Protein AF-A0A7E4UTE4-F1 (afdb_monomer_lite)

F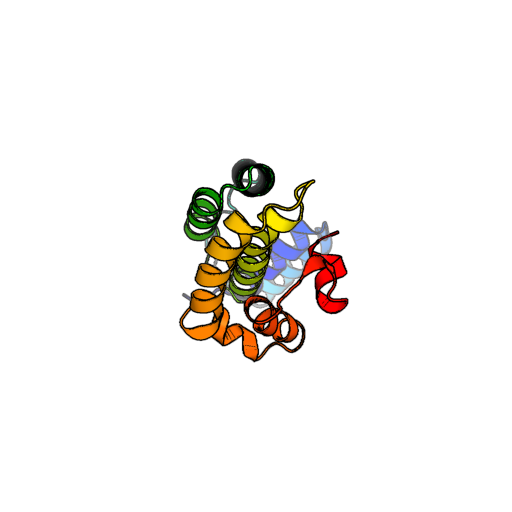oldseek 3Di:
DDQDPLVVVLVVCVVVPVPVVSVVSVVVCVVVVPPPPPPPPPDPPPVNVVVLVVQLVVCLVVLVLVSNVVSLPVPPDDDPVSLVVVLLSLLLSLCVQVLDVPRDVPSNLVSLVVNLCCCPVRSVVVCCPPPVCVVCNCVSVDPDLCPDPVCVVVND

Structure (mmCIF, N/CA/C/O backbone):
data_AF-A0A7E4UTE4-F1
#
_entry.id   AF-A0A7E4UTE4-F1
#
loop_
_atom_site.group_PDB
_atom_site.id
_atom_site.type_symbol
_atom_site.label_atom_id
_atom_site.label_alt_id
_atom_site.label_comp_id
_atom_site.label_asym_id
_atom_site.label_entity_id
_atom_site.label_seq_id
_atom_site.pdbx_PDB_ins_code
_atom_site.Cartn_x
_atom_site.Cartn_y
_atom_site.Cartn_z
_atom_site.occupancy
_atom_site.B_iso_or_equiv
_atom_site.auth_seq_id
_atom_site.auth_comp_id
_atom_site.auth_asym_id
_atom_site.auth_atom_id
_atom_site.pdbx_PDB_model_num
ATOM 1 N N . MET A 1 1 ? -7.300 14.065 24.977 1.00 36.97 1 MET A N 1
ATOM 2 C CA . MET A 1 1 ? -8.636 13.860 25.583 1.00 36.97 1 MET A CA 1
ATOM 3 C C . MET A 1 1 ? -8.839 12.364 25.760 1.00 36.97 1 MET A C 1
ATOM 5 O O . MET A 1 1 ? -8.720 11.643 24.781 1.00 36.97 1 MET A O 1
ATOM 9 N N . SER A 1 2 ? -9.025 11.900 26.998 1.00 38.03 2 SER A N 1
ATOM 10 C CA . SER A 1 2 ? -9.158 10.474 27.333 1.00 38.03 2 SER A CA 1
ATOM 11 C C . SER A 1 2 ? -10.589 10.007 27.055 1.00 38.03 2 SER A C 1
ATOM 13 O O . SER A 1 2 ? -11.537 10.569 27.602 1.00 38.03 2 SER A O 1
ATOM 15 N N . VAL A 1 3 ? -10.745 9.030 26.162 1.00 45.75 3 VAL A N 1
ATOM 16 C CA . VAL A 1 3 ? -12.033 8.398 25.851 1.00 45.75 3 VAL A CA 1
ATOM 17 C C . VAL A 1 3 ? -12.375 7.454 27.002 1.00 45.75 3 VAL A C 1
ATOM 19 O O . VAL A 1 3 ? -11.573 6.588 27.342 1.00 45.75 3 VAL A O 1
ATOM 22 N N . SER A 1 4 ? -13.551 7.612 27.614 1.00 51.94 4 SER A N 1
ATOM 23 C CA . SER A 1 4 ? -13.980 6.695 28.673 1.00 51.94 4 SER A CA 1
ATOM 24 C C . SER A 1 4 ? -14.301 5.319 28.062 1.00 51.94 4 SER A C 1
ATOM 26 O O . SER A 1 4 ? -15.077 5.260 27.102 1.00 51.94 4 SER A O 1
ATOM 28 N N . PRO A 1 5 ? -13.736 4.210 28.576 1.00 57.41 5 PRO A N 1
ATOM 29 C CA . PRO A 1 5 ? -13.846 2.876 27.972 1.00 57.41 5 PRO A CA 1
ATOM 30 C C . PRO A 1 5 ? -15.286 2.348 27.890 1.00 57.41 5 PRO A C 1
ATOM 32 O O . PRO A 1 5 ? -15.583 1.483 27.073 1.00 57.41 5 PRO A O 1
ATOM 35 N N . THR A 1 6 ? -16.205 2.893 28.686 1.00 61.88 6 THR A N 1
ATOM 36 C CA . THR A 1 6 ? -17.609 2.468 28.746 1.00 61.88 6 THR A CA 1
ATOM 37 C C . THR A 1 6 ? -18.409 2.836 27.493 1.00 61.88 6 THR A C 1
ATOM 39 O O . THR A 1 6 ? -19.178 2.015 26.998 1.00 61.88 6 THR A O 1
ATOM 42 N N . THR A 1 7 ? -18.189 4.021 26.916 1.00 63.72 7 THR A N 1
ATOM 43 C CA . THR A 1 7 ? -18.932 4.502 25.734 1.00 63.72 7 THR A CA 1
ATOM 44 C C . THR A 1 7 ? -18.613 3.682 24.480 1.00 63.72 7 THR A C 1
ATOM 46 O O . THR A 1 7 ? -19.493 3.397 23.664 1.00 63.72 7 THR A O 1
ATOM 49 N N . THR A 1 8 ? -17.356 3.256 24.334 1.00 68.94 8 THR A N 1
ATOM 50 C CA . THR A 1 8 ? -16.919 2.401 23.221 1.00 68.94 8 THR A CA 1
ATOM 51 C C . THR A 1 8 ? -17.580 1.024 23.292 1.00 68.94 8 THR A C 1
ATOM 53 O O . THR A 1 8 ? -18.043 0.515 22.271 1.00 68.94 8 THR A O 1
ATOM 56 N N . THR A 1 9 ? -17.694 0.453 24.495 1.00 77.19 9 THR A N 1
ATOM 57 C CA . THR A 1 9 ? -18.279 -0.877 24.722 1.00 77.19 9 THR A CA 1
ATOM 58 C C . THR A 1 9 ? -19.763 -0.921 24.370 1.00 77.19 9 THR A C 1
ATOM 60 O O . THR A 1 9 ? -20.172 -1.779 23.589 1.00 77.19 9 THR A O 1
ATOM 63 N N . THR A 1 10 ? -20.571 0.033 24.843 1.00 78.19 10 THR A N 1
ATOM 64 C CA . THR A 1 10 ? -22.008 0.090 24.509 1.00 78.19 10 THR A CA 1
ATOM 65 C C . THR A 1 10 ? -22.239 0.205 23.002 1.00 78.19 10 THR A C 1
ATOM 67 O O . THR A 1 10 ? -23.091 -0.478 22.422 1.00 78.19 10 THR A O 1
ATOM 70 N N . ARG A 1 11 ? -21.441 1.045 22.333 1.00 74.88 11 ARG A N 1
ATOM 71 C CA . ARG A 1 11 ? -21.542 1.250 20.887 1.00 74.88 11 ARG A CA 1
ATOM 72 C C . ARG A 1 11 ? -21.147 -0.000 20.102 1.00 74.88 11 ARG A C 1
ATOM 74 O O . ARG A 1 11 ? -21.819 -0.334 19.124 1.00 74.88 11 ARG A O 1
ATOM 81 N N . PHE A 1 12 ? -20.097 -0.699 20.527 1.00 82.25 12 PHE A N 1
ATOM 82 C CA . PHE A 1 12 ? -19.698 -1.979 19.945 1.00 82.25 12 PHE A CA 1
ATOM 83 C C . PHE A 1 12 ? -20.810 -3.027 20.084 1.00 82.25 12 PHE A C 1
ATOM 85 O O . PHE A 1 12 ? -21.181 -3.651 19.089 1.00 82.25 12 PHE A O 1
ATOM 92 N N . LEU A 1 13 ? -21.390 -3.172 21.280 1.00 84.38 13 LEU A N 1
ATOM 93 C CA . LEU A 1 13 ? -22.467 -4.133 21.546 1.00 84.38 13 LEU A CA 1
ATOM 94 C C . LEU A 1 13 ? -23.690 -3.872 20.661 1.00 84.38 13 LEU A C 1
ATOM 96 O O . LEU A 1 13 ? -24.200 -4.786 20.017 1.00 84.38 13 LEU A O 1
ATOM 100 N N . THR A 1 14 ? -24.100 -2.609 20.550 1.00 83.75 14 THR A N 1
ATOM 101 C CA . THR A 1 14 ? -25.240 -2.206 19.714 1.00 83.75 14 THR A CA 1
ATOM 102 C C . THR A 1 14 ? -24.974 -2.462 18.229 1.00 83.75 14 THR A C 1
ATOM 104 O O . THR A 1 14 ? -25.832 -2.992 17.527 1.00 83.75 14 THR A O 1
ATOM 107 N N . SER A 1 15 ? -23.766 -2.146 17.750 1.00 78.06 15 SER A N 1
ATOM 108 C CA . SER A 1 15 ? -23.390 -2.324 16.337 1.00 78.06 15 SER A CA 1
ATOM 109 C C . SER A 1 15 ? -23.317 -3.795 15.910 1.00 78.06 15 SER A C 1
ATOM 111 O O . SER A 1 15 ? -23.453 -4.086 14.727 1.00 78.06 15 SER A O 1
ATOM 113 N N . ASN A 1 16 ? -23.124 -4.716 16.859 1.00 83.25 16 ASN A N 1
ATOM 114 C CA . ASN A 1 16 ? -23.073 -6.162 16.619 1.00 83.25 16 ASN A CA 1
ATOM 115 C C . ASN A 1 16 ? -24.389 -6.883 16.979 1.00 83.25 16 ASN A C 1
ATOM 117 O O . ASN A 1 16 ? -24.425 -8.109 17.021 1.00 83.25 16 ASN A O 1
ATOM 121 N N . GLY A 1 17 ? -25.476 -6.145 17.238 1.00 84.62 17 GLY A N 1
ATOM 122 C CA . GLY A 1 17 ? -26.797 -6.727 17.505 1.00 84.62 17 GLY A CA 1
ATOM 123 C C . GLY A 1 17 ? -27.002 -7.256 18.930 1.00 84.62 17 GLY A C 1
ATOM 124 O O . GLY A 1 17 ? -28.022 -7.882 19.208 1.00 84.62 17 GLY A O 1
ATOM 125 N N . PHE A 1 18 ? -26.090 -6.974 19.863 1.00 87.56 18 PHE A N 1
ATOM 126 C CA . PHE A 1 18 ? -26.184 -7.390 21.268 1.00 87.56 18 PHE A CA 1
ATOM 127 C C . PHE A 1 18 ? -26.977 -6.382 22.116 1.00 87.56 18 PHE A C 1
ATOM 129 O O . PHE A 1 18 ? -26.494 -5.881 23.133 1.00 87.56 18 PHE A O 1
ATOM 136 N N . ALA A 1 19 ? -28.203 -6.059 21.694 1.00 85.06 19 ALA A N 1
ATOM 137 C CA . ALA A 1 19 ? -29.022 -5.011 22.315 1.00 85.06 19 ALA A CA 1
ATOM 138 C C . ALA A 1 19 ? -29.333 -5.285 23.799 1.00 85.06 19 ALA A C 1
ATOM 140 O O . ALA A 1 19 ? -29.250 -4.382 24.630 1.00 85.06 19 ALA A O 1
ATOM 141 N N . THR A 1 20 ? -29.625 -6.539 24.155 1.00 86.62 20 THR A N 1
ATOM 142 C CA . THR A 1 20 ? -29.884 -6.942 25.546 1.00 86.62 20 THR A CA 1
ATOM 143 C C . THR A 1 20 ? -28.653 -6.727 26.425 1.00 86.62 20 THR A C 1
ATOM 145 O O . THR A 1 20 ? -28.758 -6.167 27.511 1.00 86.62 20 THR A O 1
ATOM 148 N N . THR A 1 21 ? -27.469 -7.096 25.929 1.00 88.25 21 THR A N 1
ATOM 149 C CA . THR A 1 21 ? -26.195 -6.920 26.639 1.00 88.25 21 THR A CA 1
ATOM 150 C C . THR A 1 21 ? -25.834 -5.447 26.798 1.00 88.25 21 THR A C 1
ATOM 152 O O . THR A 1 21 ? -25.354 -5.055 27.858 1.00 88.25 21 THR A O 1
ATOM 155 N N . ALA A 1 22 ? -26.097 -4.618 25.781 1.00 85.88 22 ALA A N 1
ATOM 156 C CA . ALA A 1 22 ? -25.908 -3.172 25.871 1.00 85.88 22 ALA A CA 1
ATOM 157 C C . ALA A 1 22 ? -26.793 -2.561 26.971 1.00 85.88 22 ALA A C 1
ATOM 159 O O . ALA A 1 22 ? -26.300 -1.795 27.795 1.00 85.88 22 ALA A O 1
ATOM 160 N N . SER A 1 23 ? -28.065 -2.969 27.040 1.00 84.19 23 SER A N 1
ATOM 161 C CA . SER A 1 23 ? -29.008 -2.491 28.056 1.00 84.19 23 SER A CA 1
ATOM 162 C C . SER A 1 23 ? -28.616 -2.921 29.475 1.00 84.19 23 SER A C 1
ATOM 164 O O . SER A 1 23 ? -28.612 -2.093 30.387 1.00 84.19 23 SER A O 1
ATOM 166 N N . SER A 1 24 ? -28.218 -4.184 29.670 1.00 87.19 24 SER A N 1
ATOM 167 C CA . SER A 1 24 ? -27.710 -4.657 30.967 1.00 87.19 24 SER A CA 1
ATOM 168 C C . SER A 1 24 ? -26.444 -3.908 31.390 1.00 87.19 24 SER A C 1
ATOM 170 O O . SER A 1 24 ? -26.331 -3.489 32.540 1.00 87.19 24 SER A O 1
ATOM 172 N N . PHE A 1 25 ? -25.520 -3.673 30.456 1.00 84.56 25 PHE A N 1
ATOM 173 C CA . PHE A 1 25 ? -24.282 -2.941 30.716 1.00 84.56 25 PHE A CA 1
ATOM 174 C C . PHE A 1 25 ? -24.536 -1.487 31.143 1.00 84.56 25 PHE A C 1
ATOM 176 O O . PHE A 1 25 ? -23.933 -1.011 32.107 1.00 84.56 25 PHE A O 1
ATOM 183 N N . GLU A 1 26 ? -25.451 -0.784 30.471 1.00 83.31 26 GLU A N 1
ATOM 184 C CA . GLU A 1 26 ? -25.855 0.575 30.851 1.00 83.31 26 GLU A CA 1
ATOM 185 C C . GLU A 1 26 ? -26.488 0.613 32.250 1.00 83.31 26 GLU A C 1
ATOM 187 O O . GLU A 1 26 ? -26.101 1.447 33.072 1.00 83.31 26 GLU A O 1
ATOM 192 N N . ALA A 1 27 ? -27.391 -0.327 32.554 1.00 83.31 27 ALA A N 1
ATOM 193 C CA . ALA A 1 27 ? -28.045 -0.427 33.860 1.00 83.31 27 ALA A CA 1
ATOM 194 C C . ALA A 1 27 ? -27.041 -0.671 35.003 1.00 83.31 27 ALA A C 1
ATOM 196 O O . ALA A 1 27 ? -27.109 -0.034 36.062 1.00 83.31 27 ALA A O 1
ATOM 197 N N . GLU A 1 28 ? -26.063 -1.552 34.784 1.00 84.00 28 GLU A N 1
ATOM 198 C CA . GLU A 1 28 ? -24.991 -1.811 35.746 1.00 84.00 28 GLU A CA 1
ATOM 199 C C . GLU A 1 28 ? -24.076 -0.593 35.936 1.00 84.00 28 GLU A C 1
ATOM 201 O O . GLU A 1 28 ? -23.700 -0.274 37.069 1.00 84.00 28 GLU A O 1
ATOM 206 N N . CYS A 1 29 ? -23.757 0.131 34.857 1.00 78.44 29 CYS A N 1
ATOM 207 C CA . CYS A 1 29 ? -22.964 1.361 34.922 1.00 78.44 29 CYS A CA 1
ATOM 208 C C . CYS A 1 29 ? -23.672 2.457 35.733 1.00 78.44 29 CYS A C 1
ATOM 210 O O . CYS A 1 29 ? -23.033 3.117 36.558 1.00 78.44 29 CYS A O 1
ATOM 212 N N . SER A 1 30 ? -24.988 2.618 35.546 1.00 75.94 30 SER A N 1
ATOM 213 C CA . SER A 1 30 ? -25.808 3.559 36.318 1.00 75.94 30 SER A CA 1
ATOM 214 C C . SER A 1 30 ? -25.871 3.188 37.799 1.00 75.94 30 SER A C 1
ATOM 216 O O . SER A 1 30 ? -25.701 4.052 38.656 1.00 75.94 30 SER A O 1
ATOM 218 N N . THR A 1 31 ? -26.035 1.901 38.114 1.00 81.69 31 THR A N 1
ATOM 219 C CA . THR A 1 31 ? -26.106 1.414 39.505 1.00 81.69 31 THR A CA 1
ATOM 220 C C . THR A 1 31 ? -24.785 1.620 40.252 1.00 81.69 31 THR A C 1
ATOM 222 O O . THR A 1 31 ? -24.772 1.870 41.455 1.00 81.69 31 THR A O 1
ATOM 225 N N . ARG A 1 32 ? -23.653 1.556 39.541 1.00 81.56 32 ARG A N 1
ATOM 226 C CA . ARG A 1 32 ? -22.302 1.709 40.107 1.00 81.56 32 ARG A CA 1
ATOM 227 C C . ARG A 1 32 ? -21.786 3.155 40.126 1.00 81.56 32 ARG A C 1
ATOM 229 O O . ARG A 1 32 ? -20.616 3.361 40.438 1.00 81.56 32 ARG A O 1
ATOM 236 N N . ASN A 1 33 ? -22.621 4.152 39.804 1.00 67.31 33 ASN A N 1
ATOM 237 C CA . ASN A 1 33 ? -22.224 5.567 39.707 1.00 67.31 33 ASN A CA 1
ATOM 238 C C . ASN A 1 33 ? -21.031 5.815 38.758 1.00 67.31 33 ASN A C 1
ATOM 240 O O . ASN A 1 33 ? -20.269 6.775 38.913 1.00 67.31 33 ASN A O 1
ATOM 244 N N . VAL A 1 34 ? -20.861 4.962 37.744 1.00 72.19 34 VAL A N 1
ATOM 245 C CA . VAL A 1 34 ? -19.840 5.173 36.718 1.00 72.19 34 VAL A CA 1
ATOM 246 C C . VAL A 1 34 ? -20.340 6.291 35.812 1.00 72.19 34 VAL A C 1
ATOM 248 O O . VAL A 1 34 ? -21.304 6.114 35.068 1.00 72.19 34 VAL A O 1
ATOM 251 N N . LYS A 1 35 ? -19.702 7.467 35.876 1.00 61.44 35 LYS A N 1
ATOM 252 C CA . LYS A 1 35 ? -20.037 8.596 34.998 1.00 61.44 35 LYS A CA 1
ATOM 253 C C . LYS A 1 35 ? -19.734 8.213 33.550 1.00 61.44 35 LYS A C 1
ATOM 255 O O . LYS A 1 35 ? -18.591 8.288 33.098 1.00 61.44 35 LYS A O 1
ATOM 260 N N . VAL A 1 36 ? -20.771 7.820 32.816 1.00 55.44 36 VAL A N 1
ATOM 261 C CA . VAL A 1 36 ? -20.734 7.707 31.358 1.00 55.44 36 VAL A CA 1
ATOM 262 C C . VAL A 1 36 ? -20.626 9.128 30.819 1.00 55.44 36 VAL A C 1
ATOM 264 O O . VAL A 1 36 ? -21.617 9.833 30.652 1.00 55.44 36 VAL A O 1
ATOM 267 N N . VAL A 1 37 ? -19.395 9.595 30.611 1.00 54.12 37 VAL A N 1
ATOM 268 C CA . VAL A 1 37 ? -19.171 10.835 29.874 1.00 54.12 37 VAL A CA 1
ATOM 269 C C . VAL A 1 37 ? -19.589 10.546 28.438 1.00 54.12 37 VAL A C 1
ATOM 271 O O . VAL A 1 37 ? -18.902 9.821 27.713 1.00 54.12 37 VAL A O 1
ATOM 274 N N . GLN A 1 38 ? -20.739 11.090 28.042 1.00 50.44 38 GLN A N 1
ATOM 275 C CA . GLN A 1 38 ? -21.144 11.155 26.646 1.00 50.44 38 GLN A CA 1
ATOM 276 C C . GLN A 1 38 ? -20.162 12.073 25.920 1.00 50.44 38 GLN A C 1
ATOM 278 O O . GLN A 1 38 ? -20.381 13.272 25.768 1.00 50.44 38 GLN A O 1
ATOM 283 N N . VAL A 1 39 ? -19.034 11.515 25.490 1.00 48.84 39 VAL A N 1
ATOM 284 C CA . VAL A 1 39 ? -18.240 12.154 24.452 1.00 48.84 39 VAL A CA 1
ATOM 285 C C . VAL A 1 39 ? -19.081 12.022 23.191 1.00 48.84 39 VAL A C 1
ATOM 287 O O . VAL A 1 39 ? -19.264 10.914 22.684 1.00 48.84 39 VAL A O 1
ATOM 290 N N . GLN A 1 40 ? -19.627 13.140 22.714 1.00 45.53 40 GLN A N 1
ATOM 291 C CA . GLN A 1 40 ? -20.231 13.223 21.389 1.00 45.53 40 GLN A CA 1
ATOM 292 C C . GLN A 1 40 ? -19.128 13.046 20.339 1.00 45.53 40 GLN A C 1
ATOM 294 O O . GLN A 1 40 ? -18.674 13.992 19.707 1.00 45.53 40 GLN A O 1
ATOM 299 N N . ILE A 1 41 ? -18.662 11.813 20.157 1.00 52.81 41 ILE A N 1
ATOM 300 C CA . ILE A 1 41 ? -18.088 11.402 18.883 1.00 52.81 41 ILE A CA 1
ATOM 301 C C . ILE A 1 41 ? -19.302 11.067 18.028 1.00 52.81 41 ILE A C 1
ATOM 303 O O . ILE A 1 41 ? -19.725 9.907 17.977 1.00 52.81 41 ILE A O 1
ATOM 307 N N . GLU A 1 42 ? -19.906 12.103 17.439 1.00 50.09 42 GLU A N 1
ATOM 308 C CA . GLU A 1 42 ? -20.933 11.964 16.406 1.00 50.09 42 GLU A CA 1
ATOM 309 C C . GLU A 1 42 ? -20.501 10.820 15.471 1.00 50.09 42 GLU A C 1
ATOM 311 O O . GLU A 1 42 ? -19.442 10.903 14.833 1.00 50.09 42 GLU A O 1
ATOM 316 N N . PRO A 1 43 ? -21.233 9.687 15.444 1.00 51.19 43 PRO A N 1
ATOM 317 C CA . PRO A 1 43 ? -21.011 8.662 14.445 1.00 51.19 43 PRO A CA 1
ATOM 318 C C . PRO A 1 43 ? -21.047 9.346 13.085 1.00 51.19 43 PRO A C 1
ATOM 320 O O . PRO A 1 43 ? -22.086 9.879 12.702 1.00 51.19 43 PRO A O 1
ATOM 323 N N . ARG A 1 44 ? -19.932 9.339 12.343 1.00 55.94 44 ARG A N 1
ATOM 324 C CA . ARG A 1 44 ? -19.964 9.820 10.961 1.00 55.94 44 ARG A CA 1
ATOM 325 C C . ARG A 1 44 ? -21.098 9.061 10.259 1.00 55.94 44 ARG A C 1
ATOM 327 O O . ARG A 1 44 ? -21.060 7.826 10.284 1.00 55.94 44 ARG A O 1
ATOM 334 N N . PRO A 1 45 ? -22.111 9.747 9.696 1.00 53.28 45 PRO A N 1
ATOM 335 C CA . PRO A 1 45 ? -23.311 9.076 9.223 1.00 53.28 45 PRO A CA 1
ATOM 336 C C . PRO A 1 45 ? -22.942 7.969 8.229 1.00 53.28 45 PRO A C 1
ATOM 338 O O . PRO A 1 45 ? -22.043 8.183 7.406 1.00 53.28 45 PRO A O 1
ATOM 341 N N . PRO A 1 46 ? -23.619 6.808 8.248 1.00 57.16 46 PRO A N 1
ATOM 342 C CA . PRO A 1 46 ? -23.270 5.663 7.404 1.00 57.16 46 PRO A CA 1
ATOM 343 C C . PRO A 1 46 ? -23.259 6.000 5.902 1.00 57.16 46 PRO A C 1
ATOM 345 O O . PRO A 1 46 ? -22.483 5.439 5.133 1.00 57.16 46 PRO A O 1
ATOM 348 N N . ALA A 1 47 ? -24.059 6.980 5.469 1.00 59.25 47 ALA A N 1
ATOM 349 C CA . ALA A 1 47 ? -24.029 7.497 4.100 1.00 59.25 47 ALA A CA 1
ATOM 350 C C . ALA A 1 47 ? -22.685 8.164 3.736 1.00 59.25 47 ALA A C 1
ATOM 352 O O . ALA A 1 47 ? -22.196 8.018 2.615 1.00 59.25 47 ALA A O 1
ATOM 353 N N . VAL A 1 48 ? -22.058 8.861 4.686 1.00 62.03 48 VAL A N 1
ATOM 354 C CA . VAL A 1 48 ? -20.782 9.560 4.489 1.00 62.03 48 VAL A CA 1
ATOM 355 C C . VAL A 1 48 ? -19.610 8.571 4.514 1.00 62.03 48 VAL A C 1
ATOM 357 O O . VAL A 1 48 ? -18.686 8.704 3.711 1.00 62.03 48 VAL A O 1
ATOM 360 N N . THR A 1 49 ? -19.655 7.540 5.367 1.00 65.00 49 THR A N 1
ATOM 361 C CA . THR A 1 49 ? -18.635 6.472 5.390 1.00 65.00 49 THR A CA 1
ATOM 362 C C . THR A 1 49 ? -18.716 5.572 4.152 1.00 65.00 49 THR A C 1
ATOM 364 O O . THR A 1 49 ? -17.683 5.259 3.557 1.00 65.00 49 THR A O 1
ATOM 367 N N . ASN A 1 50 ? -19.925 5.242 3.681 1.00 71.12 50 ASN A N 1
ATOM 368 C CA . ASN A 1 50 ? -20.122 4.505 2.427 1.00 71.12 50 ASN A CA 1
ATOM 369 C C . ASN A 1 50 ? -19.632 5.297 1.207 1.00 71.12 50 ASN A C 1
ATOM 371 O O . ASN A 1 50 ? -19.009 4.730 0.306 1.00 71.12 50 ASN A O 1
ATOM 375 N N . ASN A 1 51 ? -19.851 6.616 1.187 1.00 86.25 51 ASN A N 1
ATOM 376 C CA . ASN A 1 51 ? -19.326 7.480 0.131 1.00 86.25 51 ASN A CA 1
ATOM 377 C C . ASN A 1 51 ? -17.787 7.517 0.137 1.00 86.25 51 ASN A C 1
ATOM 379 O O . ASN A 1 51 ? -17.165 7.408 -0.921 1.00 86.25 51 ASN A O 1
ATOM 383 N N . LEU A 1 52 ? -17.168 7.595 1.319 1.00 88.88 52 LEU A N 1
ATOM 384 C CA . LEU A 1 52 ? -15.713 7.581 1.471 1.00 88.88 52 LEU A CA 1
ATOM 385 C C . LEU A 1 52 ? -15.087 6.281 0.955 1.00 88.88 52 LEU A C 1
ATOM 387 O O . LEU A 1 52 ? -14.186 6.334 0.117 1.00 88.88 52 LEU A O 1
ATOM 391 N N . LYS A 1 53 ? -15.590 5.124 1.406 1.00 91.69 53 LYS A N 1
ATOM 392 C CA . LYS A 1 53 ? -15.109 3.812 0.947 1.00 91.69 53 LYS A CA 1
ATOM 393 C C . LYS A 1 53 ? -15.190 3.709 -0.575 1.00 91.69 53 LYS A C 1
ATOM 395 O O . LYS A 1 53 ? -14.218 3.326 -1.216 1.00 91.69 53 LYS A O 1
ATOM 400 N N . LYS A 1 54 ? -16.319 4.118 -1.164 1.00 94.44 54 LYS A N 1
ATOM 401 C CA . LYS A 1 54 ? -16.510 4.118 -2.622 1.00 94.44 54 LYS A CA 1
ATOM 402 C C . LYS A 1 54 ? -15.480 4.992 -3.342 1.00 94.44 54 LYS A C 1
ATOM 404 O O . LYS A 1 54 ? -14.966 4.588 -4.378 1.00 94.44 54 LYS A O 1
ATOM 409 N N . ARG A 1 55 ? -15.161 6.171 -2.801 1.00 95.44 55 ARG A N 1
ATOM 410 C CA . ARG A 1 55 ? -14.160 7.080 -3.381 1.00 95.44 55 ARG A CA 1
ATOM 411 C C . ARG A 1 55 ? -12.740 6.512 -3.318 1.00 95.44 55 ARG A C 1
ATOM 413 O O . ARG A 1 55 ? -12.015 6.654 -4.298 1.00 95.44 55 ARG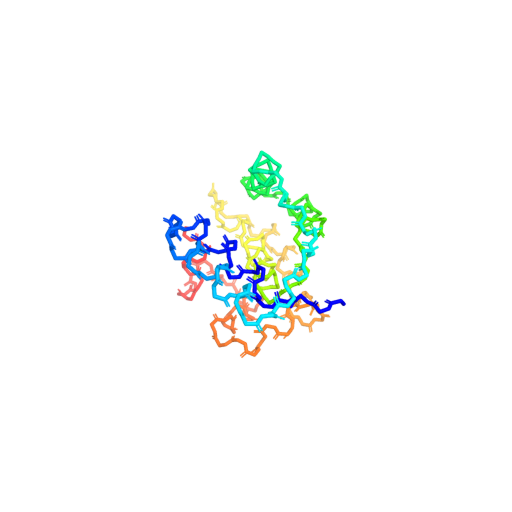 A O 1
ATOM 420 N N . LEU A 1 56 ? -12.361 5.881 -2.203 1.00 95.94 56 LEU A N 1
ATOM 421 C CA . LEU A 1 56 ? -11.060 5.217 -2.050 1.00 95.94 56 LEU A CA 1
ATOM 422 C C . LEU A 1 56 ? -10.922 4.043 -3.024 1.00 95.94 56 LEU A C 1
ATOM 424 O O . LEU A 1 56 ? -9.940 3.976 -3.756 1.00 95.94 56 LEU A O 1
ATOM 428 N N . LEU A 1 57 ? -11.938 3.176 -3.096 1.00 95.44 57 LEU A N 1
ATOM 429 C CA . LEU A 1 57 ? -11.961 2.053 -4.038 1.00 95.44 57 LEU A CA 1
ATOM 430 C C . LEU A 1 57 ? -11.898 2.532 -5.491 1.00 95.44 57 LEU A C 1
ATOM 432 O O . LEU A 1 57 ? -11.085 2.044 -6.259 1.00 95.44 57 LEU A O 1
ATOM 436 N N . GLN A 1 58 ? -12.651 3.575 -5.849 1.00 96.69 58 GLN A N 1
ATOM 437 C CA . GLN A 1 58 ? -12.590 4.146 -7.196 1.00 96.69 58 GLN A CA 1
ATOM 438 C C . GLN A 1 58 ? -11.193 4.685 -7.549 1.00 96.69 58 GLN A C 1
ATOM 440 O O . GLN A 1 58 ? -10.787 4.603 -8.706 1.00 96.69 58 GLN A O 1
ATOM 445 N N . ALA A 1 59 ? -10.474 5.276 -6.589 1.00 96.94 59 ALA A N 1
ATOM 446 C CA . ALA A 1 59 ? -9.102 5.730 -6.813 1.00 96.94 59 ALA A CA 1
ATOM 447 C C . ALA A 1 59 ? -8.133 4.545 -6.985 1.00 96.94 59 ALA A C 1
ATOM 449 O O . ALA A 1 59 ? -7.247 4.618 -7.833 1.00 96.94 59 ALA A O 1
ATOM 450 N N . LEU A 1 60 ? -8.331 3.444 -6.247 1.00 94.44 60 LEU A N 1
ATOM 451 C CA . LEU A 1 60 ? -7.571 2.199 -6.426 1.00 94.44 60 LEU A CA 1
ATOM 452 C C . LEU A 1 60 ? -7.820 1.567 -7.801 1.00 94.44 60 LEU A C 1
ATOM 454 O O . LEU A 1 60 ? -6.856 1.262 -8.503 1.00 94.44 60 LEU A O 1
ATOM 458 N N . ASP A 1 61 ? -9.085 1.437 -8.211 1.00 93.06 61 ASP A N 1
ATOM 459 C CA . ASP A 1 61 ? -9.484 0.831 -9.491 1.00 93.06 61 ASP A CA 1
ATOM 460 C C . ASP A 1 61 ? -8.906 1.591 -10.693 1.00 93.06 61 ASP A C 1
ATOM 462 O O . ASP A 1 61 ? -8.584 1.011 -11.728 1.00 93.06 61 ASP A O 1
ATOM 466 N N . ARG A 1 62 ? -8.768 2.914 -10.558 1.00 95.06 62 ARG A N 1
ATOM 467 C CA . ARG A 1 62 ? -8.219 3.802 -11.594 1.00 95.06 62 ARG A CA 1
ATOM 468 C C . ARG A 1 62 ? -6.712 4.018 -11.481 1.00 95.06 62 ARG A C 1
ATOM 470 O O . ARG A 1 62 ? -6.154 4.762 -12.282 1.00 95.06 62 ARG A O 1
ATOM 477 N N . ASN A 1 63 ? -6.061 3.391 -10.503 1.00 94.75 63 ASN A N 1
ATOM 478 C CA . ASN A 1 63 ? -4.648 3.583 -10.193 1.00 94.75 63 ASN A CA 1
ATOM 479 C C . ASN A 1 63 ? -4.260 5.064 -9.949 1.00 94.75 63 ASN A C 1
ATOM 481 O O . ASN A 1 63 ? -3.197 5.524 -10.359 1.00 94.75 63 ASN A O 1
ATOM 485 N N . GLU A 1 64 ? -5.129 5.836 -9.287 1.00 96.94 64 GLU A N 1
ATOM 486 C CA . GLU A 1 64 ? -4.943 7.265 -8.995 1.00 96.94 64 GLU A CA 1
ATOM 487 C C . GLU A 1 64 ? -4.262 7.476 -7.621 1.00 96.94 64 GLU A C 1
ATOM 489 O O . GLU A 1 64 ? -4.888 7.973 -6.678 1.00 96.94 64 GLU A O 1
ATOM 494 N N . LYS A 1 65 ? -2.970 7.120 -7.502 1.00 96.75 65 LYS A N 1
ATOM 495 C CA . LYS A 1 65 ? -2.164 7.161 -6.252 1.00 96.75 65 LYS A CA 1
ATOM 496 C C . LYS A 1 65 ? -2.335 8.460 -5.453 1.00 96.75 65 LYS A C 1
ATOM 498 O O . LYS A 1 65 ? -2.730 8.438 -4.289 1.00 96.75 65 LYS A O 1
ATOM 503 N N . ALA A 1 66 ? -2.122 9.610 -6.095 1.00 97.06 66 ALA A N 1
ATOM 504 C CA . ALA A 1 66 ? -2.218 10.916 -5.437 1.00 97.06 66 ALA A CA 1
ATOM 505 C C . ALA A 1 66 ? -3.632 11.218 -4.904 1.00 97.06 66 ALA A C 1
ATOM 507 O O . ALA A 1 66 ? -3.795 11.739 -3.798 1.00 97.06 66 ALA A O 1
ATOM 508 N N . ARG A 1 67 ? -4.681 10.862 -5.663 1.00 97.75 67 ARG A N 1
ATOM 509 C CA . ARG A 1 67 ? -6.071 11.053 -5.225 1.00 97.75 67 ARG A CA 1
ATOM 510 C C . ARG A 1 67 ? -6.413 10.118 -4.071 1.00 97.75 67 ARG A C 1
ATOM 512 O O . ARG A 1 67 ? -7.104 10.560 -3.155 1.00 97.75 67 ARG A O 1
ATOM 519 N N . PHE A 1 68 ? -5.934 8.874 -4.101 1.00 98.12 68 PHE A N 1
ATOM 520 C CA . PHE A 1 68 ? -6.116 7.923 -3.008 1.00 98.12 68 PHE A CA 1
ATOM 521 C C . PHE A 1 68 ? -5.535 8.468 -1.702 1.00 98.12 68 PHE A C 1
ATOM 523 O O . PHE A 1 68 ? -6.293 8.641 -0.749 1.00 98.12 68 PHE A O 1
ATOM 530 N N . PHE A 1 69 ? -4.244 8.823 -1.673 1.00 97.19 69 PHE A N 1
ATOM 531 C CA . PHE A 1 69 ? -3.593 9.284 -0.441 1.00 97.19 69 PHE A CA 1
ATOM 532 C C . PHE A 1 69 ? -4.140 10.619 0.067 1.00 97.19 69 PHE A C 1
ATOM 534 O O . PHE A 1 69 ? -4.270 10.798 1.274 1.00 97.19 69 PHE A O 1
ATOM 541 N N . ARG A 1 70 ? -4.577 11.524 -0.822 1.00 97.12 70 ARG A N 1
ATOM 542 C CA . ARG A 1 70 ? -5.304 12.732 -0.398 1.00 97.12 70 ARG A CA 1
ATOM 543 C C . ARG A 1 70 ? -6.576 12.381 0.379 1.00 97.12 70 ARG A C 1
ATOM 545 O O . ARG A 1 70 ? -6.791 12.887 1.471 1.00 97.12 70 ARG A O 1
ATOM 552 N N . ILE A 1 71 ? -7.409 11.494 -0.172 1.00 95.69 71 ILE A N 1
ATOM 553 C CA . ILE A 1 71 ? -8.667 11.079 0.470 1.00 95.69 71 ILE A CA 1
ATOM 554 C C . ILE A 1 71 ? -8.389 10.303 1.763 1.00 95.69 71 ILE A C 1
ATOM 556 O O . ILE A 1 71 ? -9.109 10.477 2.743 1.00 95.69 71 ILE A O 1
ATOM 560 N N . PHE A 1 72 ? -7.368 9.447 1.753 1.00 95.94 72 PHE A N 1
ATOM 561 C CA . PHE A 1 72 ? -6.937 8.652 2.896 1.00 95.94 72 PHE A CA 1
ATOM 562 C C . PHE A 1 72 ? -6.546 9.554 4.073 1.00 95.94 72 PHE A C 1
ATOM 564 O O . PHE A 1 72 ? -7.158 9.462 5.134 1.00 95.94 72 PHE A O 1
ATOM 571 N N . ASN A 1 73 ? -5.625 10.494 3.845 1.00 93.94 73 ASN A N 1
ATOM 572 C CA . ASN A 1 73 ? -5.098 11.396 4.872 1.00 93.94 73 ASN A CA 1
ATOM 573 C C . ASN A 1 73 ? -6.153 12.377 5.406 1.00 93.94 73 ASN A C 1
ATOM 575 O O . ASN A 1 73 ? -6.130 12.734 6.579 1.00 93.94 73 ASN A O 1
ATOM 579 N N . GLU A 1 74 ? -7.098 12.810 4.566 1.00 92.44 74 GLU A N 1
ATOM 580 C CA . GLU A 1 74 ? -8.203 13.679 4.993 1.00 92.44 74 GLU A CA 1
ATOM 581 C C . GLU A 1 74 ? -9.226 12.954 5.878 1.00 92.44 74 GLU A C 1
ATOM 583 O O . GLU A 1 74 ? -9.936 13.588 6.661 1.00 92.44 74 GLU A O 1
ATOM 588 N N . ALA A 1 75 ? -9.383 11.640 5.705 1.00 89.81 75 ALA A N 1
ATOM 589 C CA . ALA A 1 75 ? -10.546 10.928 6.220 1.00 89.81 75 ALA A CA 1
ATOM 590 C C . ALA A 1 75 ? -10.241 9.869 7.278 1.00 89.81 75 ALA A C 1
ATOM 592 O O . ALA A 1 75 ? -11.156 9.512 8.027 1.00 89.81 75 ALA A O 1
ATOM 593 N N . ILE A 1 76 ? -9.011 9.357 7.327 1.00 89.94 76 ILE A N 1
ATOM 594 C CA . ILE A 1 76 ? -8.588 8.299 8.242 1.00 89.94 76 ILE A CA 1
ATOM 595 C C . ILE A 1 76 ? -7.576 8.895 9.226 1.00 89.94 76 ILE A C 1
ATOM 597 O O . ILE A 1 76 ? -6.508 9.337 8.807 1.00 89.94 76 ILE A O 1
ATOM 601 N N . PRO A 1 77 ? -7.891 8.937 10.533 1.00 90.94 77 PRO A N 1
ATOM 602 C CA . PRO A 1 77 ? -6.957 9.451 11.521 1.00 90.94 77 PRO A CA 1
ATOM 603 C C . PRO A 1 77 ? -5.753 8.507 11.688 1.00 90.94 77 PRO A C 1
ATOM 605 O O . PRO A 1 77 ? -5.901 7.289 11.522 1.00 90.94 77 PRO A O 1
ATOM 608 N N . PRO A 1 78 ? -4.581 9.037 12.085 1.00 90.88 78 PRO A N 1
ATOM 609 C CA . PRO A 1 78 ? -3.404 8.222 12.361 1.00 90.88 78 PRO A CA 1
ATOM 610 C C . PRO A 1 78 ? -3.692 7.135 13.403 1.00 90.88 78 PRO A C 1
ATOM 612 O O . PRO A 1 78 ? -4.240 7.397 14.473 1.00 90.88 78 PRO A O 1
ATOM 615 N N . SER A 1 79 ? -3.328 5.902 13.071 1.00 93.06 79 SER A N 1
ATOM 616 C CA . SER A 1 79 ? -3.414 4.717 13.927 1.00 93.06 79 SER A CA 1
ATOM 617 C C . SER A 1 79 ? -2.500 3.634 13.358 1.00 93.06 79 SER A C 1
ATOM 619 O O . SER A 1 79 ? -2.107 3.716 12.196 1.00 93.06 79 SER A O 1
ATOM 621 N N . GLU A 1 80 ? -2.195 2.600 14.137 1.00 91.62 80 GLU A N 1
ATOM 622 C CA . GLU A 1 80 ? -1.420 1.446 13.658 1.00 91.62 80 GLU A CA 1
ATOM 623 C C . GLU A 1 80 ? -2.085 0.778 12.442 1.00 91.62 80 GLU A C 1
ATOM 625 O O . GLU A 1 80 ? -1.435 0.506 11.435 1.00 91.62 80 GLU A O 1
ATOM 630 N N . VAL A 1 81 ? -3.414 0.633 12.479 1.00 92.88 81 VAL A N 1
ATOM 631 C CA . VAL A 1 81 ? -4.208 0.106 11.358 1.00 92.88 81 VAL A CA 1
ATOM 632 C C . VAL A 1 81 ? -4.103 1.006 10.126 1.00 92.88 81 VAL A C 1
ATOM 634 O O . VAL A 1 81 ? -3.980 0.506 9.009 1.00 92.88 81 VAL A O 1
ATOM 637 N N . ALA A 1 82 ? -4.141 2.330 10.307 1.00 94.75 82 ALA A N 1
ATOM 638 C CA . ALA A 1 82 ? -3.970 3.270 9.202 1.00 94.75 82 ALA A CA 1
ATOM 639 C C . ALA A 1 82 ? -2.554 3.190 8.617 1.00 94.75 82 ALA A C 1
ATOM 641 O O . ALA A 1 82 ? -2.411 3.150 7.402 1.00 94.75 82 ALA A O 1
ATOM 642 N N . ALA A 1 83 ? -1.525 3.096 9.457 1.00 95.44 83 ALA A N 1
ATOM 643 C CA . ALA A 1 83 ? -0.144 2.994 9.007 1.00 95.44 83 ALA A CA 1
ATOM 644 C C . ALA A 1 83 ? 0.100 1.689 8.222 1.00 95.44 83 ALA A C 1
ATOM 646 O O . ALA A 1 83 ? 0.700 1.720 7.149 1.00 95.44 83 ALA A O 1
ATOM 647 N N . ASN A 1 84 ? -0.442 0.558 8.691 1.00 95.81 84 ASN A N 1
ATOM 648 C CA . ASN A 1 84 ? -0.396 -0.706 7.950 1.00 95.81 84 ASN A CA 1
ATOM 649 C C . ASN A 1 84 ? -1.127 -0.590 6.599 1.00 95.81 84 ASN A C 1
ATOM 651 O O . ASN A 1 84 ? -0.589 -0.974 5.562 1.00 95.81 84 ASN A O 1
ATOM 655 N N . LEU A 1 85 ? -2.322 0.008 6.578 1.00 95.50 85 LEU A N 1
ATOM 656 C CA . LEU A 1 85 ? -3.086 0.199 5.343 1.00 95.50 85 LEU A CA 1
ATOM 657 C C . LEU A 1 85 ? -2.377 1.137 4.352 1.00 95.50 85 LEU A C 1
ATOM 659 O O . LEU A 1 85 ? -2.414 0.888 3.147 1.00 95.50 85 LEU A O 1
ATOM 663 N N . GLU A 1 86 ? -1.721 2.189 4.843 1.00 97.19 86 GLU A N 1
ATOM 664 C CA . GLU A 1 86 ? -0.892 3.087 4.038 1.00 97.19 86 GLU A CA 1
ATOM 665 C C . GLU A 1 86 ? 0.278 2.327 3.408 1.00 97.19 86 GLU A C 1
ATOM 667 O O . GLU A 1 86 ? 0.465 2.405 2.193 1.00 97.19 86 GLU A O 1
ATOM 672 N N . PHE A 1 87 ? 1.001 1.528 4.199 1.00 97.62 87 PHE A N 1
ATOM 673 C CA . PHE A 1 87 ? 2.088 0.681 3.712 1.00 97.62 87 PHE A CA 1
ATOM 674 C C . PHE A 1 87 ? 1.602 -0.258 2.601 1.00 97.62 87 PHE A C 1
ATOM 676 O O . PHE A 1 87 ? 2.160 -0.272 1.503 1.00 97.62 87 PHE A O 1
ATOM 683 N N . GLN A 1 88 ? 0.506 -0.987 2.834 1.00 95.88 88 GLN A N 1
ATOM 684 C CA . GLN A 1 88 ? -0.085 -1.885 1.836 1.00 95.88 88 GLN A CA 1
ATOM 685 C C . GLN A 1 88 ? -0.498 -1.137 0.560 1.00 95.88 88 GLN A C 1
ATOM 687 O O . GLN A 1 88 ? -0.284 -1.632 -0.548 1.00 95.88 88 GLN A O 1
ATOM 692 N N . ALA A 1 89 ? -1.051 0.072 0.691 1.00 96.94 89 ALA A N 1
ATOM 693 C CA . ALA A 1 89 ? -1.401 0.907 -0.452 1.00 96.94 89 ALA A CA 1
ATOM 694 C C . ALA A 1 89 ? -0.160 1.358 -1.240 1.00 96.94 89 ALA A C 1
ATOM 696 O O . ALA A 1 89 ? -0.182 1.309 -2.470 1.00 96.94 89 ALA A O 1
ATOM 697 N N . GLN A 1 90 ? 0.932 1.742 -0.568 1.00 97.81 90 GLN A N 1
ATOM 698 C CA . GLN A 1 90 ? 2.192 2.098 -1.234 1.00 97.81 90 GLN A CA 1
ATOM 699 C C . GLN A 1 90 ? 2.734 0.920 -2.050 1.00 97.81 90 GLN A C 1
ATOM 701 O O . GLN A 1 90 ? 3.032 1.082 -3.234 1.00 97.81 90 GLN A O 1
ATOM 706 N N . ILE A 1 91 ? 2.760 -0.285 -1.469 1.00 96.75 91 ILE A N 1
ATOM 707 C CA . ILE A 1 91 ? 3.146 -1.514 -2.180 1.00 96.75 91 ILE A CA 1
ATOM 708 C C . ILE A 1 91 ? 2.203 -1.792 -3.364 1.00 96.75 91 ILE A C 1
ATOM 710 O O . ILE A 1 91 ? 2.658 -2.140 -4.461 1.00 96.75 91 ILE A O 1
ATOM 714 N N . TYR A 1 92 ? 0.889 -1.626 -3.178 1.00 95.88 92 TYR A N 1
ATOM 715 C CA . TYR A 1 92 ? -0.109 -1.834 -4.229 1.00 95.88 92 TYR A CA 1
ATOM 716 C C . TYR A 1 92 ? 0.123 -0.922 -5.436 1.00 95.88 92 TYR A C 1
ATOM 718 O O . TYR A 1 92 ? 0.151 -1.424 -6.564 1.00 95.88 92 TYR A O 1
ATOM 726 N N . PHE A 1 93 ? 0.294 0.385 -5.209 1.00 97.19 93 PHE A N 1
ATOM 727 C CA . PHE A 1 93 ? 0.527 1.356 -6.279 1.00 97.19 93 PHE A CA 1
ATOM 728 C C . PHE A 1 93 ? 1.880 1.132 -6.945 1.00 97.19 93 PHE A C 1
ATOM 730 O O . PHE A 1 93 ? 1.948 1.132 -8.174 1.00 97.19 93 PHE A O 1
ATOM 737 N N . ALA A 1 94 ? 2.916 0.825 -6.157 1.00 96.81 94 ALA A N 1
ATOM 738 C CA . ALA A 1 94 ? 4.240 0.530 -6.687 1.00 96.81 94 ALA A CA 1
ATOM 739 C C . ALA A 1 94 ? 4.235 -0.640 -7.671 1.00 96.81 94 ALA A C 1
ATOM 741 O O . ALA A 1 94 ? 4.923 -0.622 -8.684 1.00 96.81 94 ALA A O 1
ATOM 742 N N . THR A 1 95 ? 3.408 -1.650 -7.406 1.00 95.75 95 THR A N 1
ATOM 743 C CA . THR A 1 95 ? 3.331 -2.869 -8.219 1.00 95.75 95 THR A CA 1
ATOM 744 C C . THR A 1 95 ? 2.239 -2.866 -9.283 1.00 95.75 95 THR A C 1
ATOM 746 O O . THR A 1 95 ? 2.227 -3.747 -10.144 1.00 95.75 95 THR A O 1
ATOM 749 N N . ALA A 1 96 ? 1.343 -1.878 -9.290 1.00 95.19 96 ALA A N 1
ATOM 750 C CA . ALA A 1 96 ? 0.243 -1.804 -10.248 1.00 95.19 96 ALA A CA 1
ATOM 751 C C . ALA A 1 96 ? 0.680 -1.841 -11.729 1.00 95.19 96 ALA A C 1
ATOM 753 O O . ALA A 1 96 ? 0.018 -2.532 -12.510 1.00 95.19 96 ALA A O 1
ATOM 754 N N . PRO A 1 97 ? 1.797 -1.206 -12.149 1.00 95.38 97 PRO A N 1
ATOM 755 C CA . PRO A 1 97 ? 2.271 -1.3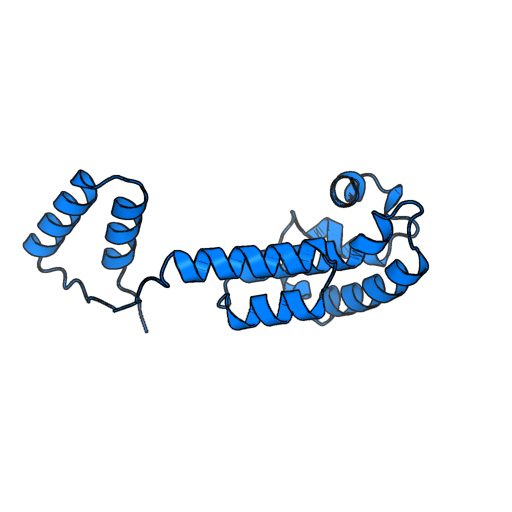11 -13.530 1.00 95.38 97 PRO A CA 1
ATOM 756 C C . PRO A 1 97 ? 2.610 -2.743 -13.973 1.00 95.38 97 PRO A C 1
ATOM 758 O O . PRO A 1 97 ? 2.463 -3.073 -15.151 1.00 95.38 97 PRO A O 1
ATOM 761 N N . LEU A 1 98 ? 3.018 -3.613 -13.040 1.00 94.75 98 LEU A N 1
ATOM 762 C CA . LEU A 1 98 ? 3.380 -5.004 -13.330 1.00 94.75 98 LEU A CA 1
ATOM 763 C C . LEU A 1 98 ? 2.168 -5.923 -13.537 1.00 94.75 98 LEU A C 1
ATOM 765 O O . LEU A 1 98 ? 2.321 -6.976 -14.147 1.00 94.75 98 LEU A O 1
ATOM 769 N N . ARG A 1 99 ? 0.976 -5.524 -13.072 1.00 91.94 99 ARG A N 1
ATOM 770 C CA . ARG A 1 99 ? -0.284 -6.273 -13.261 1.00 91.94 99 ARG A CA 1
ATOM 771 C C . ARG A 1 99 ? -0.909 -6.065 -14.648 1.00 91.94 99 ARG A C 1
ATOM 773 O O . ARG A 1 99 ? -1.898 -6.708 -14.989 1.00 91.94 99 ARG A O 1
ATOM 780 N N . ARG A 1 100 ? -0.370 -5.140 -15.449 1.00 91.25 100 ARG A N 1
ATOM 781 C CA . ARG A 1 100 ? -0.816 -4.900 -16.829 1.00 91.25 100 ARG A CA 1
ATOM 782 C C . ARG A 1 100 ? -0.412 -6.065 -17.733 1.00 91.25 100 ARG A C 1
ATOM 784 O O . ARG A 1 100 ? 0.551 -6.773 -17.456 1.00 91.25 100 ARG A O 1
ATOM 791 N N . ASN A 1 101 ? -1.125 -6.229 -18.845 1.00 90.19 101 ASN A N 1
ATOM 792 C CA . ASN A 1 101 ? -0.777 -7.205 -19.872 1.00 90.19 101 ASN A CA 1
ATOM 793 C C . ASN A 1 101 ? -0.593 -6.505 -21.236 1.00 90.19 101 ASN A C 1
ATOM 795 O O . ASN A 1 101 ? -1.599 -6.117 -21.835 1.00 90.19 101 ASN A O 1
ATOM 799 N N . PRO A 1 102 ? 0.653 -6.322 -21.726 1.00 91.75 102 PRO A N 1
ATOM 800 C CA . PRO A 1 102 ? 1.919 -6.719 -21.094 1.00 91.75 102 PRO A CA 1
ATOM 801 C C . PRO A 1 102 ? 2.312 -5.822 -19.895 1.00 91.75 102 PRO A C 1
ATOM 803 O O . PRO A 1 102 ? 1.848 -4.682 -19.813 1.00 91.75 102 PRO A O 1
ATOM 806 N N . PRO A 1 103 ? 3.181 -6.299 -18.978 1.00 93.50 103 PRO A N 1
ATOM 807 C CA . PRO A 1 103 ? 3.658 -5.508 -17.842 1.00 93.50 103 PRO A CA 1
ATOM 808 C C . PRO A 1 103 ? 4.391 -4.230 -18.262 1.00 93.50 103 PRO A C 1
ATOM 810 O O . PRO A 1 103 ? 5.304 -4.266 -19.093 1.00 93.50 103 PRO A O 1
ATOM 813 N N . ASP A 1 104 ? 4.062 -3.109 -17.621 1.00 95.25 104 ASP A N 1
ATOM 814 C CA . ASP A 1 104 ? 4.700 -1.815 -17.869 1.00 95.25 104 ASP A CA 1
ATOM 815 C C . ASP A 1 104 ? 5.916 -1.629 -16.951 1.00 95.25 104 ASP A C 1
ATOM 817 O O . ASP A 1 104 ? 5.858 -1.028 -15.875 1.00 95.25 104 ASP A O 1
ATOM 821 N N . LYS A 1 105 ? 7.049 -2.192 -17.382 1.00 92.75 105 LYS A N 1
ATOM 822 C CA . LYS A 1 105 ? 8.310 -2.145 -16.626 1.00 92.75 105 LYS A CA 1
ATOM 823 C C . LYS A 1 105 ? 8.889 -0.735 -16.498 1.00 92.75 105 LYS A C 1
ATOM 825 O O . LYS A 1 105 ? 9.696 -0.506 -15.604 1.00 92.75 105 LYS A O 1
ATOM 830 N N . ALA A 1 106 ? 8.543 0.186 -17.399 1.00 93.31 106 ALA A N 1
ATOM 831 C CA . ALA A 1 106 ? 9.043 1.555 -17.344 1.00 93.31 106 ALA A CA 1
ATOM 832 C C . ALA A 1 106 ? 8.325 2.346 -16.251 1.00 93.31 106 ALA A C 1
ATOM 834 O O . ALA A 1 106 ? 8.992 2.934 -15.405 1.00 93.31 106 ALA A O 1
ATOM 835 N N . ALA A 1 107 ? 6.992 2.278 -16.210 1.00 94.31 107 ALA A N 1
ATOM 836 C CA . ALA A 1 107 ? 6.224 2.877 -15.125 1.00 94.31 107 ALA A CA 1
ATOM 837 C C . ALA A 1 107 ? 6.551 2.232 -13.767 1.00 94.31 107 ALA A C 1
ATOM 839 O O . ALA A 1 107 ? 6.662 2.945 -12.775 1.00 94.31 107 ALA A O 1
ATOM 840 N N . PHE A 1 108 ? 6.790 0.912 -13.726 1.00 95.62 108 PHE A N 1
ATOM 841 C CA . PHE A 1 108 ? 7.240 0.233 -12.504 1.00 95.62 108 PHE A CA 1
ATOM 842 C C . PHE A 1 108 ? 8.541 0.823 -11.942 1.00 95.62 108 PHE A C 1
ATOM 844 O O . PHE A 1 108 ? 8.631 1.032 -10.739 1.00 95.62 108 PHE A O 1
ATOM 851 N N . ARG A 1 109 ? 9.535 1.122 -12.793 1.00 94.19 109 ARG A N 1
ATOM 852 C CA . ARG A 1 109 ? 10.810 1.706 -12.339 1.00 94.19 109 ARG A CA 1
ATOM 853 C C . ARG A 1 109 ? 10.642 3.073 -11.677 1.00 94.19 109 ARG A C 1
ATOM 855 O O . ARG A 1 109 ? 11.344 3.364 -10.726 1.00 94.19 109 ARG A O 1
ATOM 862 N N . ASN A 1 110 ? 9.704 3.889 -12.144 1.00 93.19 110 ASN A N 1
ATOM 863 C CA . ASN A 1 110 ? 9.457 5.180 -11.502 1.00 93.19 110 ASN A CA 1
ATOM 864 C C . ASN A 1 110 ? 8.806 4.987 -10.127 1.00 93.19 110 ASN A C 1
ATOM 866 O O . ASN A 1 110 ? 9.216 5.589 -9.144 1.00 93.19 110 ASN A O 1
ATOM 870 N N . GLU A 1 111 ? 7.805 4.110 -10.045 1.00 96.00 111 GLU A N 1
ATOM 871 C CA . GLU A 1 111 ? 7.087 3.885 -8.792 1.00 96.00 111 GLU A CA 1
ATOM 872 C C . GLU A 1 111 ? 7.921 3.134 -7.742 1.00 96.00 111 GLU A C 1
ATOM 874 O O . GLU A 1 111 ? 7.704 3.309 -6.541 1.00 96.00 111 GLU A O 1
ATOM 879 N N . ILE A 1 112 ? 8.866 2.290 -8.171 1.00 96.50 112 ILE A N 1
ATOM 880 C CA . ILE A 1 112 ? 9.722 1.539 -7.250 1.00 96.50 112 ILE A CA 1
ATOM 881 C C . ILE A 1 112 ? 10.775 2.431 -6.582 1.00 96.50 112 ILE A C 1
ATOM 883 O O . ILE A 1 112 ? 11.099 2.193 -5.420 1.00 96.50 112 ILE A O 1
ATOM 887 N N . ASP A 1 113 ? 11.247 3.477 -7.267 1.00 95.38 113 ASP A N 1
ATOM 888 C CA . ASP A 1 113 ? 12.157 4.474 -6.693 1.00 95.38 113 ASP A CA 1
ATOM 889 C C . ASP A 1 113 ? 11.447 5.297 -5.604 1.00 95.38 113 ASP A C 1
ATOM 891 O O . ASP A 1 113 ? 11.971 5.446 -4.499 1.00 95.38 113 ASP A O 1
ATOM 895 N N . ASP A 1 114 ? 10.210 5.736 -5.862 1.00 95.69 114 ASP A N 1
ATOM 896 C CA . ASP A 1 114 ? 9.365 6.391 -4.853 1.00 95.69 114 ASP A CA 1
ATOM 897 C C . ASP A 1 114 ? 9.126 5.480 -3.640 1.00 95.69 114 ASP A C 1
ATOM 899 O O . ASP A 1 114 ? 9.205 5.917 -2.488 1.00 95.69 114 ASP A O 1
ATOM 903 N N . LEU A 1 115 ? 8.825 4.198 -3.891 1.00 97.62 115 LEU A N 1
ATOM 904 C CA . LEU A 1 115 ? 8.624 3.228 -2.820 1.00 97.62 115 LEU A CA 1
ATOM 905 C C . LEU A 1 115 ? 9.905 3.038 -2.003 1.00 97.62 115 LEU A C 1
ATOM 907 O O . LEU A 1 115 ? 9.831 2.941 -0.781 1.00 97.62 115 LEU A O 1
ATOM 911 N N . LYS A 1 116 ? 11.071 3.001 -2.651 1.00 97.75 116 LYS A N 1
ATOM 912 C CA . LYS A 1 116 ? 12.355 2.860 -1.964 1.00 97.75 116 LYS A CA 1
ATOM 913 C C . LYS A 1 116 ? 12.573 3.989 -0.956 1.00 97.75 116 LYS A C 1
ATOM 915 O O . LYS A 1 116 ? 12.833 3.707 0.210 1.00 97.75 116 LYS A O 1
ATOM 920 N N . VAL A 1 117 ? 12.377 5.240 -1.375 1.00 97.44 117 VAL A N 1
ATOM 921 C CA . VAL A 1 117 ? 12.481 6.407 -0.481 1.00 97.44 117 VAL A CA 1
ATOM 922 C C . VAL A 1 117 ? 11.487 6.298 0.678 1.00 97.44 117 VAL A C 1
ATOM 924 O O . VAL A 1 117 ? 11.840 6.545 1.827 1.00 97.44 117 VAL A O 1
ATOM 927 N N . TYR A 1 118 ? 10.250 5.869 0.412 1.00 97.75 118 TYR A N 1
ATOM 928 C CA . TYR A 1 118 ? 9.247 5.664 1.461 1.00 97.75 118 TYR A CA 1
ATOM 929 C C . TYR A 1 118 ? 9.652 4.599 2.499 1.00 97.75 118 TYR A C 1
ATOM 931 O O . TYR A 1 118 ? 9.364 4.769 3.686 1.00 97.75 118 TYR A O 1
ATOM 939 N N . LEU A 1 119 ? 10.290 3.510 2.060 1.00 98.00 119 LEU A N 1
ATOM 940 C CA . LEU A 1 119 ? 10.721 2.403 2.918 1.00 98.00 119 LEU A CA 1
ATOM 941 C C . LEU A 1 119 ? 11.986 2.724 3.725 1.00 98.00 119 LEU A C 1
ATOM 943 O O . LEU A 1 119 ? 12.143 2.183 4.816 1.00 98.00 119 LEU A O 1
ATOM 947 N N . GLU A 1 120 ? 12.875 3.567 3.199 1.00 96.31 120 GLU A N 1
ATOM 948 C CA . GLU A 1 120 ? 14.165 3.896 3.825 1.00 96.31 120 GLU A CA 1
ATOM 949 C C . GLU A 1 120 ? 14.091 5.150 4.697 1.00 96.31 120 GLU A C 1
ATOM 951 O O . GLU A 1 120 ? 14.496 5.117 5.858 1.00 96.31 120 GLU A O 1
ATOM 956 N N . ASP A 1 121 ? 13.519 6.228 4.159 1.00 95.94 121 ASP A N 1
ATOM 957 C CA . ASP A 1 121 ? 13.529 7.558 4.781 1.00 95.94 121 ASP A CA 1
ATOM 958 C C . ASP A 1 121 ? 12.129 8.029 5.214 1.00 95.94 121 ASP A C 1
ATOM 960 O O . ASP A 1 121 ? 11.978 9.040 5.905 1.00 95.94 121 ASP A O 1
ATOM 964 N N . GLY A 1 122 ? 11.081 7.326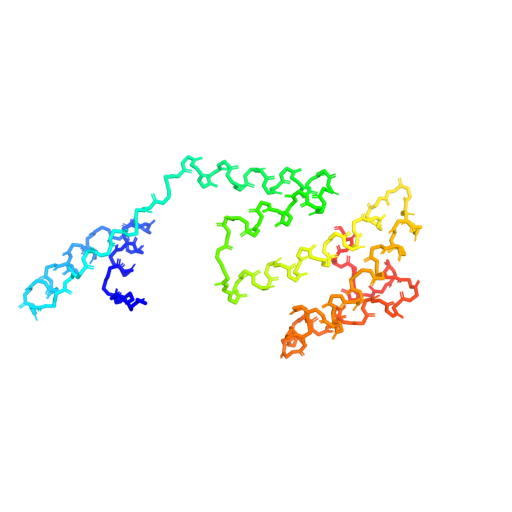 4.778 1.00 94.44 122 GLY A N 1
A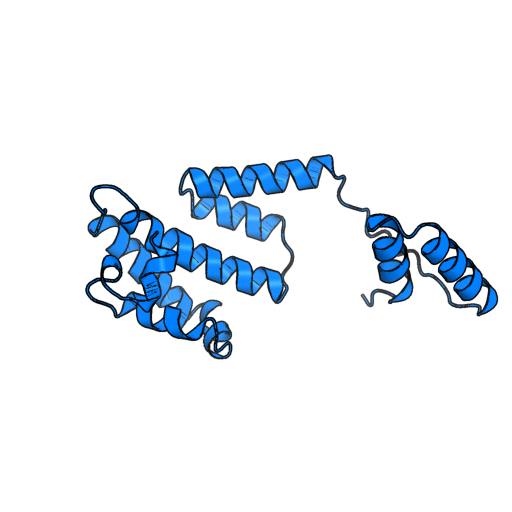TOM 965 C CA . GLY A 1 122 ? 9.689 7.691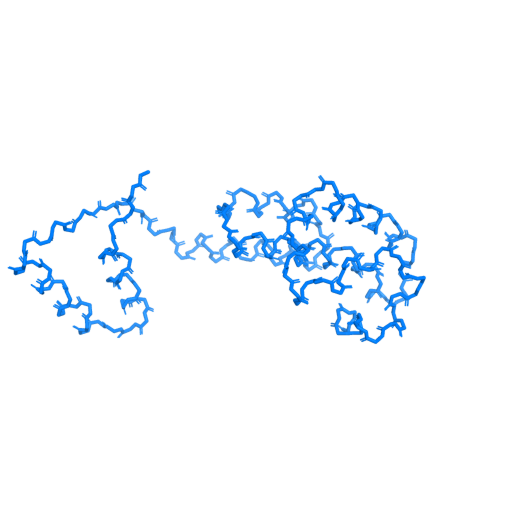 5.015 1.00 94.44 122 GLY A CA 1
ATOM 966 C C . GLY A 1 122 ? 9.027 6.973 6.199 1.00 94.44 122 GLY A C 1
ATOM 967 O O . GLY A 1 122 ? 9.657 6.209 6.932 1.00 94.44 122 GLY A O 1
ATOM 968 N N . PRO A 1 123 ? 7.701 7.165 6.368 1.00 93.50 123 PRO A N 1
ATOM 969 C CA . PRO A 1 123 ? 6.910 6.461 7.382 1.00 93.50 123 PRO A CA 1
ATOM 970 C C . PRO A 1 123 ? 6.975 4.930 7.268 1.00 93.50 123 PRO A C 1
ATOM 972 O O . PRO A 1 123 ? 6.744 4.232 8.255 1.00 93.50 123 PRO A O 1
ATOM 975 N N . GLY A 1 124 ? 7.306 4.408 6.082 1.00 95.62 124 GLY A N 1
ATOM 976 C CA . GLY A 1 124 ? 7.459 2.980 5.831 1.00 95.62 124 GLY A CA 1
ATOM 977 C C . GLY A 1 124 ? 8.594 2.340 6.625 1.00 95.62 124 GLY A C 1
ATOM 978 O O . GLY A 1 124 ? 8.471 1.172 6.979 1.00 95.62 124 GLY A O 1
ATOM 979 N N . ALA A 1 125 ? 9.640 3.087 6.990 1.00 96.69 125 ALA A N 1
ATOM 980 C CA . ALA A 1 125 ? 10.787 2.555 7.731 1.00 96.69 125 ALA A CA 1
ATOM 981 C C . ALA A 1 125 ? 10.392 1.917 9.076 1.00 96.69 125 ALA A C 1
ATOM 983 O O . ALA A 1 125 ? 10.947 0.893 9.478 1.00 96.69 125 ALA A O 1
ATOM 984 N N . ALA A 1 126 ? 9.371 2.461 9.751 1.00 95.00 126 ALA A N 1
ATOM 985 C CA . ALA A 1 126 ? 8.872 1.920 11.016 1.00 95.00 126 ALA A CA 1
ATOM 986 C C . ALA A 1 126 ? 8.275 0.500 10.879 1.00 95.00 126 ALA A C 1
ATOM 988 O O . ALA A 1 126 ? 8.263 -0.265 11.848 1.00 95.00 126 ALA A O 1
ATOM 989 N N . MET A 1 127 ? 7.837 0.121 9.672 1.00 95.25 127 MET A N 1
ATOM 990 C CA . MET A 1 127 ? 7.235 -1.187 9.380 1.00 95.25 127 MET A CA 1
ATOM 991 C C . MET A 1 127 ? 8.257 -2.324 9.318 1.00 95.25 127 MET A C 1
ATOM 993 O O . MET A 1 127 ? 7.867 -3.486 9.280 1.00 95.25 127 MET A O 1
ATOM 997 N N . ALA A 1 128 ? 9.561 -2.026 9.353 1.00 93.62 128 ALA A N 1
ATOM 998 C CA . ALA A 1 128 ? 10.612 -3.045 9.326 1.00 93.62 128 ALA A CA 1
ATOM 999 C C . ALA A 1 128 ? 10.608 -3.953 10.572 1.00 93.62 128 ALA A C 1
ATOM 1001 O O . ALA A 1 128 ? 11.194 -5.034 10.554 1.00 93.62 128 ALA A O 1
ATOM 1002 N N . SER A 1 129 ? 9.954 -3.518 11.653 1.00 91.69 129 SER A N 1
ATOM 1003 C CA . SER A 1 129 ? 9.766 -4.319 12.868 1.00 91.69 129 SER A CA 1
ATOM 1004 C C . SER A 1 129 ? 8.696 -5.410 12.726 1.00 91.69 129 SER A C 1
ATOM 1006 O O . SER A 1 129 ? 8.709 -6.372 13.493 1.00 91.69 129 SER A O 1
ATOM 1008 N N . ASP A 1 130 ? 7.803 -5.294 11.738 1.00 93.94 130 ASP A N 1
ATOM 1009 C CA . ASP A 1 130 ? 6.761 -6.278 11.458 1.00 93.94 130 ASP A CA 1
ATOM 1010 C C . ASP A 1 130 ? 7.306 -7.388 10.545 1.00 93.94 130 ASP A C 1
ATOM 1012 O O . ASP A 1 130 ? 7.633 -7.181 9.371 1.00 93.94 130 ASP A O 1
ATOM 1016 N N . THR A 1 131 ? 7.385 -8.604 11.086 1.00 93.81 131 THR A N 1
ATOM 1017 C CA . THR A 1 131 ? 7.917 -9.774 10.378 1.00 93.81 131 THR A CA 1
ATOM 1018 C C . THR A 1 131 ? 7.089 -10.182 9.160 1.00 93.81 131 THR A C 1
ATOM 1020 O O . THR A 1 131 ? 7.637 -10.792 8.241 1.00 93.81 131 THR A O 1
ATOM 1023 N N . GLU A 1 132 ? 5.793 -9.855 9.122 1.00 91.81 132 GLU A N 1
ATOM 1024 C CA . GLU A 1 132 ? 4.936 -10.139 7.965 1.00 91.81 132 GLU A CA 1
ATOM 1025 C C . GLU A 1 132 ? 5.188 -9.158 6.813 1.00 91.81 132 GLU A C 1
ATOM 1027 O O . GLU A 1 132 ? 5.003 -9.507 5.642 1.00 91.81 132 GLU A O 1
ATOM 1032 N N . LEU A 1 133 ? 5.638 -7.939 7.130 1.00 93.50 133 LEU A N 1
ATOM 1033 C CA . LEU A 1 133 ? 5.903 -6.880 6.154 1.00 93.50 133 LEU A CA 1
ATOM 1034 C C . LEU A 1 133 ? 7.355 -6.851 5.673 1.00 93.50 133 LEU A C 1
ATOM 1036 O O . LEU A 1 133 ? 7.632 -6.368 4.571 1.00 93.50 133 LEU A O 1
ATOM 1040 N N . LEU A 1 134 ? 8.273 -7.418 6.457 1.00 93.75 134 LEU A N 1
ATOM 1041 C CA . LEU A 1 134 ? 9.702 -7.458 6.161 1.00 93.75 134 LEU A CA 1
ATOM 1042 C C . LEU A 1 134 ? 10.048 -7.908 4.724 1.00 93.75 134 LEU A C 1
ATOM 1044 O O . LEU A 1 134 ? 10.907 -7.275 4.105 1.00 93.75 134 LEU A O 1
ATOM 1048 N N . PRO A 1 135 ? 9.386 -8.919 4.117 1.00 93.81 135 PRO A N 1
ATOM 1049 C CA . PRO A 1 135 ? 9.719 -9.337 2.756 1.00 93.81 135 PRO A CA 1
ATOM 1050 C C . PRO A 1 135 ? 9.524 -8.244 1.692 1.00 93.81 135 PRO A C 1
ATOM 1052 O O . PRO A 1 135 ? 10.181 -8.283 0.651 1.00 93.81 135 PRO A O 1
ATOM 1055 N N . TYR A 1 136 ? 8.651 -7.258 1.927 1.00 95.19 136 TYR A N 1
ATOM 1056 C CA . TYR A 1 136 ? 8.393 -6.176 0.972 1.00 95.19 136 TYR A CA 1
ATOM 1057 C C . TYR A 1 136 ? 9.500 -5.115 0.945 1.00 95.19 136 TYR A C 1
ATOM 1059 O O . TYR A 1 136 ? 9.637 -4.426 -0.063 1.00 95.19 136 TYR A O 1
ATOM 1067 N N . PHE A 1 137 ? 10.356 -5.042 1.971 1.00 96.62 137 PHE A N 1
ATOM 1068 C CA . PHE A 1 137 ? 11.541 -4.172 1.963 1.00 96.62 137 PHE A CA 1
ATOM 1069 C C . PHE A 1 137 ? 12.582 -4.600 0.923 1.00 96.62 137 PHE A C 1
ATOM 1071 O O . PHE A 1 137 ? 13.370 -3.785 0.453 1.00 96.62 137 PHE A O 1
ATOM 1078 N N . ALA A 1 138 ? 12.557 -5.868 0.507 1.00 95.75 138 ALA A N 1
ATOM 1079 C CA . ALA A 1 138 ? 13.404 -6.360 -0.571 1.00 95.75 138 ALA A CA 1
ATOM 1080 C C . ALA A 1 138 ? 12.879 -5.983 -1.967 1.00 95.75 138 ALA A C 1
ATOM 1082 O O . ALA A 1 138 ? 13.629 -6.083 -2.936 1.00 95.75 138 ALA A O 1
ATOM 1083 N N . LEU A 1 139 ? 11.612 -5.562 -2.102 1.00 95.44 139 LEU A N 1
ATOM 1084 C CA . LEU A 1 139 ? 10.963 -5.353 -3.401 1.00 95.44 139 LEU A CA 1
ATOM 1085 C C . LEU A 1 139 ? 11.733 -4.385 -4.325 1.00 95.44 139 LEU A C 1
ATOM 1087 O O . LEU A 1 139 ? 11.902 -4.747 -5.492 1.00 95.44 139 LEU A O 1
ATOM 1091 N N . PRO A 1 140 ? 12.271 -3.237 -3.853 1.00 96.12 140 PRO A N 1
ATOM 1092 C CA . PRO A 1 140 ? 13.056 -2.334 -4.702 1.00 96.12 140 PRO A CA 1
ATOM 1093 C C . PRO A 1 140 ? 14.360 -2.919 -5.248 1.00 96.12 140 PRO A C 1
ATOM 1095 O O . PRO A 1 140 ? 14.921 -2.404 -6.210 1.00 96.12 140 PRO A O 1
ATOM 1098 N N . TYR A 1 141 ? 14.834 -4.007 -4.650 1.00 94.81 141 TYR A N 1
ATOM 1099 C CA . TYR A 1 141 ? 16.116 -4.632 -4.956 1.00 94.81 141 TYR A CA 1
ATOM 1100 C C . TYR A 1 141 ? 15.981 -5.879 -5.835 1.00 94.81 141 TYR A C 1
ATOM 1102 O O . TYR A 1 141 ? 16.983 -6.473 -6.239 1.00 94.81 141 TYR A O 1
ATOM 1110 N N . VAL A 1 142 ? 14.752 -6.301 -6.146 1.00 93.12 142 VAL A N 1
ATOM 1111 C CA . VAL A 1 142 ? 14.503 -7.487 -6.966 1.00 93.12 142 VAL A CA 1
ATOM 1112 C C . VAL A 1 142 ? 14.460 -7.126 -8.448 1.00 93.12 142 VAL A C 1
ATOM 1114 O O . VAL A 1 142 ? 13.586 -6.398 -8.906 1.00 93.12 142 VAL A O 1
ATOM 1117 N N . ASN A 1 143 ? 15.366 -7.730 -9.223 1.00 88.06 143 ASN A N 1
ATOM 1118 C CA . ASN A 1 143 ? 15.483 -7.511 -10.671 1.00 88.06 143 ASN A CA 1
ATOM 1119 C C . ASN A 1 143 ? 14.205 -7.853 -11.463 1.00 88.06 143 ASN A C 1
ATOM 1121 O O . ASN A 1 143 ? 13.905 -7.206 -12.466 1.00 88.06 143 ASN A O 1
ATOM 1125 N N . ASP A 1 144 ? 13.471 -8.896 -11.057 1.00 89.06 144 ASP A N 1
ATOM 1126 C CA . ASP A 1 144 ? 12.233 -9.329 -11.722 1.00 89.06 144 ASP A CA 1
ATOM 1127 C C . ASP A 1 144 ? 11.174 -9.783 -10.695 1.00 89.06 144 ASP A C 1
ATOM 1129 O O . ASP A 1 144 ? 11.059 -10.980 -10.402 1.00 89.06 144 ASP A O 1
ATOM 1133 N N . PRO A 1 145 ? 10.393 -8.844 -10.123 1.00 91.88 145 PRO A N 1
ATOM 1134 C CA . PRO A 1 145 ? 9.408 -9.155 -9.085 1.00 91.88 145 PRO A CA 1
ATOM 1135 C C . PRO A 1 145 ? 8.311 -10.121 -9.543 1.00 91.88 145 PRO A C 1
ATOM 1137 O O . PRO A 1 145 ? 7.802 -10.890 -8.733 1.00 91.88 145 PRO A O 1
ATOM 1140 N N . VAL A 1 146 ? 7.985 -10.146 -10.842 1.00 90.12 146 VAL A N 1
ATOM 1141 C CA . VAL A 1 146 ? 6.942 -11.016 -11.421 1.00 90.12 146 VAL A CA 1
ATOM 1142 C C . VAL A 1 146 ? 7.299 -12.499 -11.294 1.00 90.12 146 VAL A C 1
ATOM 1144 O O . VAL A 1 146 ? 6.418 -13.345 -11.148 1.00 90.12 146 VAL A O 1
ATOM 1147 N N . LYS A 1 147 ? 8.595 -12.832 -11.321 1.00 89.12 147 LYS A N 1
ATOM 1148 C CA . LYS A 1 147 ? 9.084 -14.214 -11.191 1.00 89.12 147 LYS A CA 1
ATOM 1149 C C . LYS A 1 147 ? 9.399 -14.611 -9.753 1.00 89.12 147 LYS A C 1
ATOM 1151 O O . LYS A 1 147 ? 9.654 -15.786 -9.492 1.00 89.12 147 LYS A O 1
ATOM 1156 N N . HIS A 1 148 ? 9.413 -13.656 -8.827 1.00 90.81 148 HIS A N 1
ATOM 1157 C CA . HIS A 1 148 ? 9.831 -13.909 -7.459 1.00 90.81 148 HIS A CA 1
ATOM 1158 C C . HIS A 1 148 ? 8.685 -14.547 -6.650 1.00 90.81 148 HIS A C 1
ATOM 1160 O O . HIS A 1 148 ? 7.598 -13.969 -6.569 1.00 90.81 148 HIS A O 1
ATOM 1166 N N . PRO A 1 149 ? 8.889 -15.717 -6.012 1.00 88.38 149 PRO A N 1
ATOM 1167 C CA . PRO A 1 149 ? 7.806 -16.487 -5.391 1.00 88.38 149 PRO A CA 1
ATOM 1168 C C . PRO A 1 149 ? 7.084 -15.721 -4.277 1.00 88.38 149 PRO A C 1
ATOM 1170 O O . PRO A 1 149 ? 5.866 -15.824 -4.160 1.00 88.38 149 PRO A O 1
ATOM 1173 N N . VAL A 1 150 ? 7.815 -14.900 -3.518 1.00 88.06 150 VAL A N 1
ATOM 1174 C CA . VAL A 1 150 ? 7.257 -14.060 -2.444 1.00 88.06 150 VAL A CA 1
ATOM 1175 C C . VAL A 1 150 ? 6.238 -13.053 -2.983 1.00 88.06 150 VAL A C 1
ATOM 1177 O O . VAL A 1 150 ? 5.197 -12.838 -2.370 1.00 88.06 150 VAL A O 1
ATOM 1180 N N . PHE A 1 151 ? 6.493 -12.464 -4.155 1.00 90.31 151 PHE A N 1
ATOM 1181 C CA . PHE A 1 151 ? 5.647 -11.404 -4.716 1.00 90.31 151 PHE A CA 1
ATOM 1182 C C . PHE A 1 151 ? 4.569 -11.929 -5.660 1.00 90.31 151 PHE A C 1
ATOM 1184 O O . PHE A 1 151 ? 3.730 -11.164 -6.128 1.00 90.31 151 PHE A O 1
ATOM 1191 N N . ARG A 1 152 ? 4.524 -13.243 -5.900 1.00 85.25 152 ARG A N 1
ATOM 1192 C CA . ARG A 1 152 ? 3.537 -13.851 -6.794 1.00 85.25 152 ARG A CA 1
ATOM 1193 C C . ARG A 1 152 ? 2.099 -13.533 -6.381 1.00 85.25 152 ARG A C 1
ATOM 1195 O O . ARG A 1 152 ? 1.290 -13.218 -7.240 1.00 85.25 152 ARG A O 1
ATOM 1202 N N . LYS A 1 153 ? 1.796 -13.579 -5.079 1.00 84.00 153 LYS A N 1
ATOM 1203 C CA . LYS A 1 153 ? 0.462 -13.254 -4.539 1.00 84.00 153 LYS A CA 1
ATOM 1204 C C . LYS A 1 153 ? 0.133 -11.758 -4.626 1.00 84.00 153 LYS A C 1
ATOM 1206 O O . LYS A 1 153 ? -1.028 -11.387 -4.696 1.00 84.00 153 LYS A O 1
ATOM 1211 N N . LEU A 1 154 ? 1.148 -10.896 -4.613 1.00 85.06 154 LEU A N 1
ATOM 1212 C CA . LEU A 1 154 ? 0.971 -9.447 -4.737 1.00 85.06 154 LEU A CA 1
ATOM 1213 C C . LEU A 1 154 ? 0.614 -9.030 -6.177 1.00 85.06 154 LEU A C 1
ATOM 1215 O O . LEU A 1 154 ? -0.022 -7.995 -6.399 1.00 85.06 154 LEU A O 1
ATOM 1219 N N . LEU A 1 155 ? 1.063 -9.826 -7.147 1.00 84.38 155 LEU A N 1
ATOM 1220 C CA . LEU A 1 155 ? 0.983 -9.547 -8.580 1.00 84.38 155 LEU A CA 1
ATOM 1221 C C . LEU A 1 155 ? -0.069 -10.393 -9.314 1.00 84.38 155 LEU A C 1
ATOM 1223 O O . LEU A 1 155 ? -0.220 -10.220 -10.522 1.00 84.38 155 LEU A O 1
ATOM 1227 N N . SER A 1 156 ? -0.752 -11.300 -8.608 1.00 68.88 156 SER A N 1
ATOM 1228 C CA . SER A 1 156 ? -1.823 -12.155 -9.140 1.00 68.88 156 SER A CA 1
ATOM 1229 C C . SER A 1 156 ? -3.148 -11.431 -9.303 1.00 68.88 156 SER A C 1
ATOM 1231 O O . SER A 1 156 ? -3.455 -10.608 -8.411 1.00 68.88 156 SER A O 1
#

InterPro domains:
  IPR040369 LisH domain-containing protein ARMC9 [PTHR14881] (12-156)
  IPR056327 ARMC9, CTLH-like domain [PF23138] (52-155)

Organism: Panagrellus redivivus (NCBI:txid6233)

pLDDT: mean 85.72, std 14.75, range [36.97, 98.12]

Radius of gyration: 21.24 Å; chains: 1; bounding box: 46×30×61 Å

Sequence (156 aa):
MSVSPTTTTTRFLTSNGFATTASSFEAECSTRNVKVVQVQIEPRPPAVTNNLKKRLLQALDRNEKARFFRIFNEAIPPSEVAANLEFQAQIYFATAPLRRNPPDKAAFRNEIDDLKVYLEDGPGAAMASDTELLPYFALPYVNDPVKHPVFRKLLS

Secondary structure (DSSP, 8-state):
-PPPHHHHHHHHHHHTT-HHHHHHHHHHHHHTT---------PPPHHHHHHHHHHHHHHHHTT-HHHHHHHHHHHS-S-HHHHHHHHHHHHHHHHGGGGSSS--HHHHHHHHHHHHHHHHTSGGGGGGG-TTTGGGGGGGG-S-GGG-GGGHHHH-